Protein AF-A0A9N9JED1-F1 (afdb_monomer_lite)

InterPro domains:
  IPR002553 Clathrin/coatomer adaptor, adaptin-like, N-terminal [PF01602] (40-126)
  IPR011989 Armadillo-like helical [G3DSA:1.25.10.10] (1-135)
  IPR016024 Armadillo-type fold [SSF48371] (2-134)
  IPR050840 Adaptor Complexes Large Subunit [PTHR22780] (40-134)

Structure (mmCIF, N/CA/C/O backbone):
data_AF-A0A9N9JED1-F1
#
_entry.id   AF-A0A9N9JED1-F1
#
loop_
_atom_site.group_PDB
_atom_site.id
_atom_site.type_symbol
_atom_site.label_atom_id
_atom_site.label_alt_id
_atom_site.label_comp_id
_atom_site.label_asym_id
_atom_site.label_entity_id
_atom_site.label_seq_id
_atom_site.pdbx_PDB_ins_code
_atom_site.Cartn_x
_atom_site.Cartn_y
_atom_site.Cartn_z
_atom_site.occupancy
_atom_site.B_iso_or_equiv
_atom_site.auth_seq_id
_atom_site.auth_comp_id
_atom_site.auth_asym_id
_atom_site.auth_atom_id
_atom_site.pdbx_PDB_model_num
ATOM 1 N N . THR A 1 1 ? 21.666 -3.423 -5.610 1.00 55.53 1 THR A N 1
ATOM 2 C CA . THR A 1 1 ? 22.409 -4.570 -6.187 1.00 55.53 1 THR A CA 1
ATOM 3 C C . THR A 1 1 ? 21.872 -4.794 -7.581 1.00 55.53 1 THR A C 1
ATOM 5 O O . THR A 1 1 ? 20.666 -4.656 -7.721 1.00 55.53 1 THR A O 1
ATOM 8 N N . LYS A 1 2 ? 22.693 -5.157 -8.579 1.00 55.56 2 LYS A N 1
ATOM 9 C CA . LYS A 1 2 ? 22.258 -5.330 -9.989 1.00 55.56 2 LYS A CA 1
ATOM 10 C C . LYS A 1 2 ? 20.975 -6.168 -10.160 1.00 55.56 2 LYS A C 1
ATOM 12 O O . LYS A 1 2 ? 20.159 -5.888 -11.023 1.00 55.56 2 LYS A O 1
ATOM 17 N N . ILE A 1 3 ? 20.782 -7.156 -9.287 1.00 60.38 3 ILE A N 1
ATOM 18 C CA . ILE A 1 3 ? 19.604 -8.032 -9.237 1.00 60.38 3 ILE A CA 1
ATOM 19 C C . ILE A 1 3 ? 18.298 -7.304 -8.845 1.00 60.38 3 ILE A C 1
ATOM 21 O O . ILE A 1 3 ? 17.236 -7.663 -9.341 1.00 60.38 3 ILE A O 1
ATOM 25 N N . LYS A 1 4 ? 18.358 -6.267 -7.998 1.00 58.22 4 LYS A N 1
ATOM 26 C CA . LYS A 1 4 ? 17.179 -5.464 -7.627 1.00 58.22 4 LYS A CA 1
ATOM 27 C C . LYS A 1 4 ? 16.691 -4.628 -8.808 1.00 58.22 4 LYS A C 1
ATOM 29 O O . LYS A 1 4 ? 15.520 -4.701 -9.150 1.00 58.22 4 LYS A O 1
ATOM 34 N N . ASP A 1 5 ? 17.600 -3.917 -9.474 1.00 59.12 5 ASP A N 1
ATOM 35 C CA . ASP A 1 5 ? 17.280 -3.110 -10.660 1.00 59.12 5 ASP A CA 1
ATOM 36 C C . ASP A 1 5 ? 16.704 -3.977 -11.785 1.00 59.12 5 ASP A C 1
ATOM 38 O O . ASP A 1 5 ? 15.801 -3.560 -12.506 1.00 59.12 5 ASP A O 1
ATOM 42 N N . TYR A 1 6 ? 17.207 -5.207 -11.908 1.00 65.62 6 TYR A N 1
ATOM 43 C CA . TYR A 1 6 ? 16.703 -6.195 -12.852 1.00 65.62 6 TYR A CA 1
ATOM 44 C C . TYR A 1 6 ? 15.257 -6.607 -12.548 1.00 65.62 6 TYR A C 1
ATOM 46 O O . TYR A 1 6 ? 14.432 -6.624 -13.455 1.00 65.62 6 TYR A O 1
ATOM 54 N N . ILE A 1 7 ? 14.916 -6.859 -11.281 1.00 69.56 7 ILE A N 1
ATOM 55 C CA . ILE A 1 7 ? 13.543 -7.210 -10.885 1.00 69.56 7 ILE A CA 1
ATOM 56 C C . ILE A 1 7 ? 12.592 -6.021 -11.034 1.00 69.56 7 ILE A C 1
ATOM 58 O O . ILE A 1 7 ? 11.491 -6.205 -11.539 1.00 69.56 7 ILE A O 1
ATOM 62 N N . THR A 1 8 ? 13.010 -4.797 -10.699 1.00 66.88 8 THR A N 1
ATOM 63 C CA . THR A 1 8 ? 12.200 -3.593 -10.959 1.00 66.88 8 THR A CA 1
ATOM 64 C C . THR A 1 8 ? 11.882 -3.450 -12.450 1.00 66.88 8 THR A C 1
ATOM 66 O O . THR A 1 8 ? 10.750 -3.145 -12.817 1.00 66.88 8 THR A O 1
ATOM 69 N N . ARG A 1 9 ? 12.860 -3.716 -13.325 1.00 72.62 9 ARG A N 1
ATOM 70 C CA . ARG A 1 9 ? 12.657 -3.715 -14.782 1.00 72.62 9 ARG A CA 1
ATOM 71 C C . ARG A 1 9 ? 11.743 -4.848 -15.248 1.00 72.62 9 ARG A C 1
ATOM 73 O O . ARG A 1 9 ? 10.929 -4.610 -16.127 1.00 72.62 9 ARG A O 1
ATOM 80 N N . LEU A 1 10 ? 11.831 -6.037 -14.649 1.00 72.69 10 LEU A N 1
ATOM 81 C CA . LEU A 1 10 ? 10.922 -7.150 -14.946 1.00 72.69 10 LEU A CA 1
ATOM 82 C C . LEU A 1 10 ? 9.479 -6.829 -14.549 1.00 72.69 10 LEU A C 1
ATOM 84 O O . LEU A 1 10 ? 8.582 -7.023 -15.358 1.00 72.69 10 LEU A O 1
ATOM 88 N N . ILE A 1 11 ? 9.264 -6.265 -13.356 1.00 67.44 11 ILE A N 1
ATOM 89 C CA . ILE A 1 11 ? 7.942 -5.809 -12.899 1.00 67.44 11 ILE A CA 1
ATOM 90 C C . ILE A 1 11 ? 7.388 -4.741 -13.851 1.00 67.44 11 ILE A C 1
ATOM 92 O O . ILE A 1 11 ? 6.213 -4.763 -14.194 1.00 67.44 11 ILE A O 1
ATOM 96 N N . TYR A 1 12 ? 8.231 -3.814 -14.308 1.00 70.12 12 TYR A N 1
ATOM 97 C CA . TYR A 1 12 ? 7.821 -2.795 -15.272 1.00 70.12 12 TYR A CA 1
ATOM 98 C C . TYR A 1 12 ? 7.441 -3.391 -16.637 1.00 70.12 12 TYR A C 1
ATOM 100 O O . TYR A 1 12 ? 6.427 -3.004 -17.210 1.00 70.12 12 TYR A O 1
ATOM 108 N N . CYS A 1 13 ? 8.217 -4.349 -17.150 1.00 68.62 13 CYS A N 1
ATOM 109 C CA . CYS A 1 13 ? 7.886 -5.052 -18.390 1.00 68.62 13 CYS A CA 1
ATOM 110 C C . CYS A 1 13 ? 6.567 -5.835 -18.270 1.00 68.62 13 CYS A C 1
ATOM 112 O O . CYS A 1 13 ? 5.754 -5.778 -19.190 1.00 68.62 13 CYS A O 1
ATOM 114 N N . ASP A 1 14 ? 6.318 -6.483 -17.132 1.00 68.94 14 ASP A N 1
ATOM 115 C CA . ASP A 1 14 ? 5.052 -7.169 -16.844 1.00 68.94 14 ASP A CA 1
ATOM 116 C C . ASP A 1 14 ? 3.862 -6.195 -16.826 1.00 68.94 14 ASP A C 1
ATOM 118 O O . ASP A 1 14 ? 2.843 -6.427 -17.471 1.00 68.94 14 ASP A O 1
ATOM 122 N N . MET A 1 15 ? 4.021 -5.028 -16.185 1.00 69.00 15 MET A N 1
ATOM 123 C CA . MET A 1 15 ? 3.004 -3.963 -16.165 1.00 69.00 15 MET A CA 1
ATOM 124 C C . MET A 1 15 ? 2.676 -3.408 -17.558 1.00 69.00 15 MET A C 1
ATOM 126 O O . MET A 1 15 ? 1.574 -2.904 -17.771 1.00 69.00 15 MET A O 1
ATOM 130 N N . LEU A 1 16 ? 3.619 -3.482 -18.500 1.00 68.19 16 LEU A N 1
ATOM 131 C CA . LEU A 1 16 ? 3.416 -3.114 -19.903 1.00 68.19 16 LEU A CA 1
ATOM 132 C C . LEU A 1 16 ? 2.835 -4.262 -20.752 1.00 68.19 16 LEU A C 1
ATOM 134 O O . LEU A 1 16 ? 2.620 -4.077 -21.949 1.00 68.19 16 LEU A O 1
ATOM 138 N N . GLY A 1 17 ? 2.575 -5.428 -20.152 1.00 74.62 17 GLY A N 1
ATOM 139 C CA . GLY A 1 17 ? 1.985 -6.596 -20.807 1.00 74.62 17 GLY A CA 1
ATOM 140 C C . GLY A 1 17 ? 2.988 -7.518 -21.504 1.00 74.62 17 GLY A C 1
ATOM 141 O O . GLY A 1 17 ? 2.580 -8.370 -22.292 1.00 74.62 17 GLY A O 1
ATOM 142 N N . TYR A 1 18 ? 4.292 -7.367 -21.253 1.00 74.06 18 TYR A N 1
ATOM 143 C CA . TYR A 1 18 ? 5.301 -8.276 -21.799 1.00 74.06 18 TYR A CA 1
ATOM 144 C C . TYR A 1 18 ? 5.416 -9.544 -20.951 1.00 74.06 18 TYR A C 1
ATOM 146 O O . TYR A 1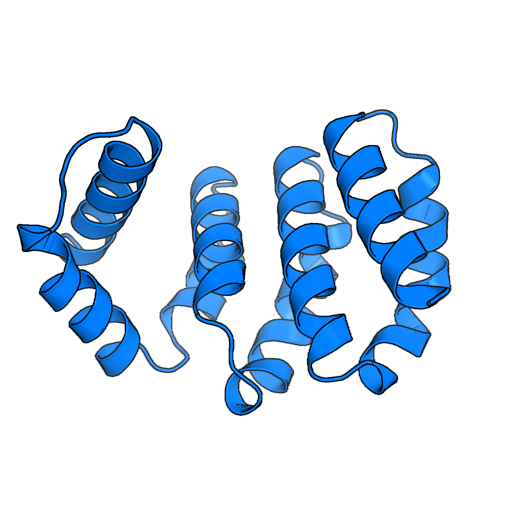 18 ? 5.425 -9.482 -19.726 1.00 74.06 18 TYR A O 1
ATOM 154 N N . ASN A 1 19 ? 5.593 -10.696 -21.604 1.00 79.94 19 ASN A N 1
ATOM 155 C CA . ASN A 1 19 ? 5.864 -11.949 -20.904 1.00 79.94 19 ASN A CA 1
ATOM 156 C C . ASN A 1 19 ? 7.259 -11.904 -20.248 1.00 79.94 19 ASN A C 1
ATOM 158 O O . ASN A 1 19 ? 8.280 -11.788 -20.932 1.00 79.94 19 ASN A O 1
ATOM 162 N N . VAL A 1 20 ? 7.289 -12.020 -18.918 1.00 83.38 20 VAL A N 1
ATOM 163 C CA . VAL A 1 20 ? 8.508 -12.013 -18.092 1.00 83.38 20 VAL A CA 1
ATOM 164 C C . VAL A 1 20 ? 8.699 -13.296 -17.279 1.00 83.38 20 VAL A C 1
ATOM 166 O O . VAL A 1 20 ? 9.404 -13.298 -16.267 1.00 83.38 20 VAL A O 1
ATOM 169 N N . GLU A 1 21 ? 8.124 -14.412 -17.724 1.00 81.38 21 GLU A N 1
ATOM 170 C CA . GLU A 1 21 ? 8.087 -15.678 -16.981 1.00 81.38 21 GLU A CA 1
ATOM 171 C C . GLU A 1 21 ? 9.488 -16.207 -16.610 1.00 81.38 21 GLU A C 1
ATOM 173 O O . GLU A 1 21 ? 9.706 -16.731 -15.516 1.00 81.38 21 GLU A O 1
ATOM 178 N N . PHE A 1 22 ? 10.492 -15.937 -17.454 1.00 80.12 22 PHE A N 1
ATOM 179 C CA . PHE A 1 22 ? 11.909 -16.236 -17.194 1.00 80.12 22 PHE A CA 1
ATOM 180 C C . PHE A 1 22 ? 12.474 -15.536 -15.938 1.00 80.12 22 PHE A C 1
ATOM 182 O O . PHE A 1 22 ? 13.443 -15.996 -15.324 1.00 80.12 22 PHE A O 1
ATOM 189 N N . GLY A 1 23 ? 11.882 -14.407 -15.551 1.00 71.75 23 GLY A N 1
ATOM 190 C CA . GLY A 1 23 ? 12.276 -13.588 -14.411 1.00 71.75 23 GLY A CA 1
ATOM 191 C C . GLY A 1 23 ? 11.638 -14.011 -13.087 1.00 71.75 23 GLY A C 1
ATOM 192 O O . GLY A 1 23 ? 12.150 -13.645 -12.025 1.00 71.75 23 GLY A O 1
ATOM 193 N N . HIS A 1 24 ? 10.566 -14.810 -13.115 1.00 69.06 24 HIS A N 1
ATOM 194 C CA . HIS A 1 24 ? 9.764 -15.136 -11.929 1.00 69.06 24 HIS A CA 1
ATOM 195 C C . HIS A 1 24 ? 10.556 -15.896 -10.862 1.00 69.06 24 HIS A C 1
ATOM 197 O O . HIS A 1 24 ? 10.496 -15.546 -9.686 1.00 69.06 24 HIS A O 1
ATOM 203 N N . ILE A 1 25 ? 11.373 -16.880 -11.254 1.00 73.00 25 ILE A N 1
ATOM 204 C CA . ILE A 1 25 ? 12.208 -17.643 -10.309 1.00 73.00 25 ILE A CA 1
ATOM 205 C C . ILE A 1 25 ? 13.217 -16.725 -9.610 1.00 73.00 25 ILE A C 1
ATOM 207 O O . ILE A 1 25 ? 13.469 -16.871 -8.415 1.00 73.00 25 ILE A O 1
ATOM 211 N N . HIS A 1 26 ? 13.769 -15.741 -10.323 1.00 67.19 26 HIS A N 1
ATOM 212 C CA . HIS A 1 26 ? 14.692 -14.768 -9.741 1.00 67.19 26 HIS A CA 1
ATOM 213 C C . HIS A 1 26 ? 13.976 -13.796 -8.799 1.00 67.19 26 HIS A C 1
ATOM 215 O O . HIS A 1 26 ? 14.525 -13.469 -7.746 1.00 67.19 26 HIS A O 1
ATOM 221 N N . ALA A 1 27 ? 12.746 -13.390 -9.129 1.00 66.31 27 ALA A N 1
ATOM 222 C CA . ALA A 1 27 ? 11.898 -12.594 -8.247 1.00 66.31 27 ALA A CA 1
ATOM 223 C C . ALA A 1 27 ? 11.557 -13.356 -6.955 1.00 66.31 27 ALA A C 1
ATOM 225 O O . ALA A 1 27 ? 11.771 -12.829 -5.866 1.00 66.31 27 ALA A O 1
ATOM 226 N N . VAL A 1 28 ? 11.142 -14.623 -7.059 1.00 66.19 28 VAL A N 1
ATOM 227 C CA . VAL A 1 28 ? 10.856 -15.504 -5.910 1.00 66.19 28 VAL A CA 1
ATOM 228 C C . VAL A 1 28 ? 12.106 -15.749 -5.064 1.00 66.19 28 VAL A C 1
ATOM 230 O O . VAL A 1 28 ? 12.069 -15.683 -3.838 1.00 66.19 28 VAL A O 1
ATOM 233 N N . LYS A 1 29 ? 13.255 -15.991 -5.696 1.00 66.38 29 LYS A N 1
ATOM 234 C CA . LYS A 1 29 ? 14.513 -16.202 -4.972 1.00 66.38 29 LYS A CA 1
ATOM 235 C C . LYS A 1 29 ? 14.962 -14.931 -4.252 1.00 66.38 29 LYS A C 1
ATOM 237 O O . LYS A 1 29 ? 15.531 -15.011 -3.161 1.00 66.38 29 LYS A O 1
ATOM 242 N N . LEU A 1 30 ? 14.681 -13.755 -4.820 1.00 64.44 30 LEU A N 1
ATOM 243 C CA . LEU A 1 30 ? 14.901 -12.486 -4.138 1.00 64.44 30 LEU A CA 1
ATOM 244 C C . LEU A 1 30 ? 13.950 -12.326 -2.950 1.00 64.44 30 LEU A C 1
ATOM 246 O O . LEU A 1 30 ? 14.421 -12.010 -1.868 1.00 64.44 30 LEU A O 1
ATOM 250 N N . THR A 1 31 ? 12.651 -12.588 -3.097 1.00 58.16 31 THR A N 1
ATOM 251 C CA . THR A 1 31 ? 11.702 -12.453 -1.977 1.00 58.16 31 THR A CA 1
ATOM 252 C C . THR A 1 31 ? 12.018 -13.423 -0.835 1.00 58.16 31 THR A C 1
ATOM 254 O O . THR A 1 31 ? 11.921 -13.042 0.330 1.00 58.16 31 THR A O 1
ATOM 257 N N . GLN A 1 32 ? 12.491 -14.634 -1.146 1.00 61.28 32 GLN A N 1
ATOM 258 C CA . GLN A 1 32 ? 12.923 -15.627 -0.155 1.00 61.28 32 GLN A CA 1
ATOM 259 C C . GLN A 1 32 ? 14.225 -15.242 0.560 1.00 61.28 32 GLN A C 1
ATOM 261 O O . GLN A 1 32 ? 14.312 -15.328 1.784 1.00 61.28 32 GLN A O 1
ATOM 266 N N . SER A 1 33 ? 15.246 -14.813 -0.190 1.00 54.25 33 SER A N 1
ATOM 267 C CA . SER A 1 33 ? 16.541 -14.405 0.384 1.00 54.25 33 SER A CA 1
ATOM 268 C C . SER A 1 33 ? 16.468 -13.072 1.120 1.00 54.25 33 SER A C 1
ATOM 270 O O . SER A 1 33 ? 17.300 -12.775 1.974 1.00 54.25 33 SER A O 1
ATOM 272 N N . ALA A 1 34 ? 15.461 -12.268 0.806 1.00 53.12 34 ALA A N 1
ATOM 273 C CA . ALA A 1 34 ? 15.336 -10.920 1.302 1.00 53.12 34 ALA A CA 1
ATOM 274 C C . ALA A 1 34 ? 14.244 -10.813 2.383 1.00 53.12 34 ALA A C 1
ATOM 276 O O . ALA A 1 34 ? 13.601 -9.780 2.523 1.00 53.12 34 ALA A O 1
ATOM 277 N N . LYS A 1 35 ? 14.053 -11.847 3.211 1.00 50.88 35 LYS A N 1
ATOM 278 C CA . LYS A 1 35 ? 13.174 -11.775 4.390 1.00 50.88 35 LYS A CA 1
ATOM 279 C C . LYS A 1 35 ? 13.573 -10.565 5.271 1.00 50.88 35 LYS A C 1
ATOM 281 O O . LYS A 1 35 ? 14.592 -10.583 5.953 1.00 50.88 35 LYS A O 1
ATOM 286 N N . GLY A 1 36 ? 12.799 -9.475 5.193 1.00 53.22 36 GLY A N 1
ATOM 287 C CA . GLY A 1 36 ? 12.830 -8.310 6.090 1.00 53.22 36 GLY A CA 1
ATOM 288 C C . GLY A 1 36 ? 13.780 -7.135 5.785 1.00 53.22 36 GLY A C 1
ATOM 289 O O . GLY A 1 36 ? 13.642 -6.102 6.444 1.00 53.22 36 GLY A O 1
ATOM 290 N N . LEU A 1 37 ? 14.725 -7.228 4.836 1.00 46.62 37 LEU A N 1
ATOM 291 C CA . LEU A 1 37 ? 15.815 -6.228 4.726 1.00 46.62 37 LEU A CA 1
ATOM 292 C C . LEU A 1 37 ? 15.643 -5.150 3.636 1.00 46.62 37 LEU A C 1
ATOM 294 O O . LEU A 1 37 ? 16.169 -4.045 3.769 1.00 46.62 37 LEU A O 1
ATOM 298 N N . TRP A 1 38 ? 14.948 -5.454 2.538 1.00 52.53 38 TRP A N 1
ATOM 299 C CA . TRP A 1 38 ? 14.799 -4.541 1.395 1.00 52.53 38 TRP A CA 1
ATOM 300 C C . TRP A 1 38 ? 13.645 -3.567 1.591 1.00 52.53 38 TRP A C 1
ATOM 302 O O . TRP A 1 38 ? 13.860 -2.377 1.385 1.00 52.53 38 TRP A O 1
ATOM 312 N N . ASP A 1 39 ? 12.504 -4.032 2.106 1.00 57.50 39 ASP A N 1
ATOM 313 C CA . ASP A 1 39 ? 11.350 -3.178 2.408 1.00 57.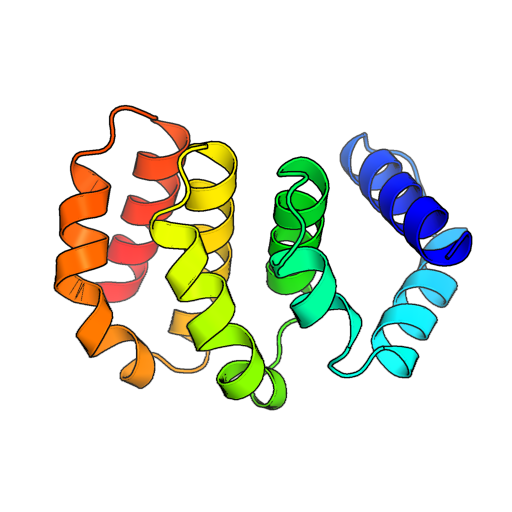50 39 ASP A CA 1
ATOM 314 C C . ASP A 1 39 ? 11.742 -2.020 3.322 1.00 57.50 39 ASP A C 1
ATOM 316 O O . ASP A 1 39 ? 11.492 -0.862 3.014 1.00 57.50 39 ASP A O 1
ATOM 320 N N . LYS A 1 40 ? 12.461 -2.300 4.415 1.00 59.31 40 LYS A N 1
ATOM 321 C CA . LYS A 1 40 ? 12.823 -1.263 5.390 1.00 59.31 40 LYS A CA 1
ATOM 322 C C . LYS A 1 40 ? 13.768 -0.208 4.828 1.00 59.31 40 LYS A C 1
ATOM 324 O O . LYS A 1 40 ? 13.650 0.965 5.169 1.00 59.31 40 LYS A O 1
ATOM 329 N N . ARG A 1 41 ? 14.731 -0.623 4.006 1.00 64.62 41 ARG A N 1
ATOM 330 C CA . ARG A 1 41 ? 15.733 0.282 3.436 1.00 64.62 41 ARG A CA 1
ATOM 331 C C . ARG A 1 4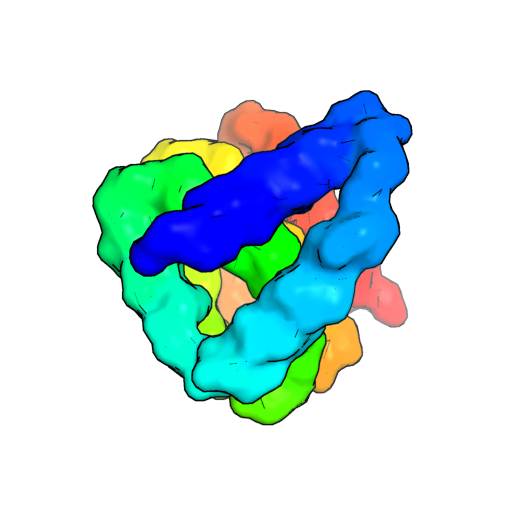1 ? 15.151 1.089 2.283 1.00 64.62 41 ARG A C 1
ATOM 333 O O . ARG A 1 41 ? 15.372 2.292 2.219 1.00 64.62 41 ARG A O 1
ATOM 340 N N . ASP A 1 42 ? 14.404 0.434 1.405 1.00 68.50 42 ASP A N 1
ATOM 341 C CA . ASP A 1 42 ? 13.884 1.053 0.193 1.00 68.50 42 ASP A CA 1
ATOM 342 C C . ASP A 1 42 ? 12.659 1.951 0.537 1.00 68.50 42 ASP A C 1
ATOM 344 O O . ASP A 1 42 ? 12.517 3.027 -0.038 1.00 68.50 42 ASP A O 1
ATOM 348 N N . LEU A 1 43 ? 11.876 1.640 1.590 1.00 70.06 43 LEU A N 1
ATOM 349 C CA . LEU A 1 43 ? 10.876 2.563 2.174 1.00 70.06 43 LEU A CA 1
ATOM 350 C C . LEU A 1 43 ? 11.501 3.797 2.847 1.00 70.06 43 LEU A C 1
ATOM 352 O O . LEU A 1 43 ? 10.832 4.817 3.009 1.00 70.06 43 LEU A O 1
ATOM 356 N N . ARG A 1 44 ? 12.773 3.734 3.248 1.00 76.88 44 ARG A N 1
ATOM 357 C CA . ARG A 1 44 ? 13.515 4.871 3.822 1.00 76.88 44 ARG A CA 1
ATOM 358 C C . ARG A 1 44 ? 14.284 5.680 2.772 1.00 76.88 44 ARG A C 1
ATOM 360 O O . ARG A 1 44 ? 14.975 6.625 3.141 1.00 76.88 44 ARG A O 1
ATOM 367 N N . SER A 1 45 ? 14.181 5.324 1.491 1.00 79.25 45 SER A N 1
ATOM 368 C CA . SER A 1 45 ? 14.858 6.047 0.415 1.00 79.25 45 SER A CA 1
ATOM 369 C C . SER A 1 45 ? 14.309 7.468 0.256 1.00 79.25 45 SER A C 1
ATOM 371 O O . SER A 1 45 ? 13.112 7.711 0.416 1.00 79.25 45 SER A O 1
ATOM 373 N N . SER A 1 46 ? 15.182 8.411 -0.101 1.00 80.12 46 SER A N 1
ATOM 374 C CA . SER A 1 46 ? 14.791 9.765 -0.514 1.00 80.12 46 SER A CA 1
ATOM 375 C C . SER A 1 46 ? 14.187 9.791 -1.924 1.00 80.12 46 SER A C 1
ATOM 377 O O . SER A 1 46 ? 13.511 10.752 -2.297 1.00 80.12 46 SER A O 1
ATOM 379 N N . ASN A 1 47 ? 14.396 8.733 -2.713 1.00 84.50 47 ASN A N 1
ATOM 380 C CA . ASN A 1 47 ? 13.843 8.600 -4.050 1.00 84.50 47 ASN A CA 1
ATOM 381 C C . ASN A 1 47 ? 12.408 8.055 -3.991 1.00 84.50 47 ASN A C 1
ATOM 383 O O . ASN A 1 47 ? 12.175 6.872 -3.741 1.00 84.50 47 ASN A O 1
ATOM 387 N N . HIS A 1 48 ? 11.425 8.907 -4.293 1.00 84.50 48 HIS A N 1
ATOM 388 C CA . HIS A 1 48 ? 10.013 8.525 -4.227 1.00 84.50 48 HIS A CA 1
ATOM 389 C C . HIS A 1 48 ? 9.636 7.379 -5.182 1.00 84.50 48 HIS A C 1
ATOM 391 O O . HIS A 1 48 ? 8.643 6.698 -4.932 1.00 84.50 48 HIS A O 1
ATOM 397 N N . LEU A 1 49 ? 10.388 7.148 -6.268 1.00 81.94 49 LEU A N 1
ATOM 398 C CA . LEU A 1 49 ? 10.148 6.022 -7.180 1.00 81.94 49 LEU A CA 1
ATOM 399 C C . LEU A 1 49 ? 10.566 4.690 -6.552 1.00 81.94 49 LEU A C 1
ATOM 401 O O . LEU A 1 49 ? 9.862 3.692 -6.714 1.00 81.94 49 LEU A O 1
ATOM 405 N N . GLU A 1 50 ? 11.661 4.678 -5.791 1.00 78.94 50 GLU A N 1
ATOM 406 C CA . GLU A 1 50 ? 12.088 3.503 -5.022 1.00 78.94 50 GLU A CA 1
ATOM 407 C C . GLU A 1 50 ? 11.066 3.183 -3.933 1.00 78.94 50 GLU A C 1
ATOM 409 O O . GLU A 1 50 ? 10.623 2.040 -3.827 1.00 78.94 50 GLU A O 1
ATOM 414 N N . VAL A 1 51 ? 10.595 4.208 -3.213 1.00 85.31 51 VAL A N 1
ATOM 415 C CA . VAL A 1 51 ? 9.533 4.063 -2.205 1.00 85.31 51 VAL A CA 1
ATOM 416 C C . VAL A 1 51 ? 8.245 3.525 -2.839 1.00 85.31 51 VAL A C 1
ATOM 418 O O . VAL A 1 51 ? 7.634 2.601 -2.307 1.00 85.31 51 VAL A O 1
ATOM 421 N N . CYS A 1 52 ? 7.832 4.044 -4.001 1.00 83.12 52 CYS A N 1
ATOM 422 C CA . CYS A 1 52 ? 6.640 3.559 -4.707 1.00 83.12 52 CYS A CA 1
ATOM 423 C C . CYS A 1 52 ? 6.785 2.111 -5.191 1.00 83.12 52 CYS A C 1
ATOM 425 O O . CYS A 1 52 ? 5.813 1.351 -5.152 1.00 83.12 52 CYS A O 1
ATOM 427 N N . SER A 1 53 ? 7.980 1.732 -5.647 1.00 76.44 53 SER A N 1
ATOM 428 C CA . SER A 1 53 ? 8.282 0.364 -6.076 1.00 76.44 53 SER A CA 1
ATOM 429 C C . SER A 1 53 ? 8.233 -0.596 -4.888 1.00 76.44 53 SER A C 1
ATOM 431 O O . SER A 1 53 ? 7.593 -1.641 -4.983 1.00 76.44 53 SER A O 1
ATOM 433 N N . ALA A 1 54 ? 8.806 -0.201 -3.747 1.00 81.12 54 ALA A N 1
ATOM 434 C CA . ALA A 1 54 ? 8.757 -0.964 -2.503 1.00 81.12 54 ALA A CA 1
ATOM 435 C C . ALA A 1 54 ? 7.316 -1.140 -1.997 1.00 81.12 54 ALA A C 1
ATOM 437 O O . ALA A 1 54 ? 6.890 -2.265 -1.761 1.00 81.12 54 ALA A O 1
ATOM 438 N N . LEU A 1 55 ? 6.526 -0.062 -1.921 1.00 84.94 55 LEU A N 1
ATOM 439 C CA . LEU A 1 55 ? 5.113 -0.135 -1.521 1.00 84.94 55 LEU A CA 1
ATOM 440 C C . LEU A 1 55 ? 4.288 -1.011 -2.476 1.00 84.94 55 LEU A C 1
ATOM 442 O O . LEU A 1 55 ? 3.448 -1.790 -2.035 1.00 84.94 55 LEU A O 1
ATOM 446 N N . THR A 1 56 ? 4.543 -0.922 -3.785 1.00 82.12 56 THR A N 1
ATOM 447 C CA . THR A 1 56 ? 3.850 -1.762 -4.773 1.00 82.12 56 THR A CA 1
ATOM 448 C C . THR A 1 56 ? 4.218 -3.232 -4.605 1.00 82.12 56 THR A C 1
ATOM 450 O O . THR A 1 56 ? 3.327 -4.076 -4.630 1.00 82.12 56 THR A O 1
ATOM 453 N N . ALA A 1 57 ? 5.495 -3.559 -4.405 1.00 76.19 57 ALA A N 1
ATOM 454 C CA . ALA A 1 57 ? 5.916 -4.930 -4.136 1.00 76.19 57 ALA A CA 1
ATOM 455 C C . ALA A 1 57 ? 5.286 -5.454 -2.835 1.00 76.19 57 ALA A C 1
ATOM 457 O O . ALA A 1 57 ? 4.702 -6.539 -2.832 1.00 76.19 57 ALA A O 1
ATOM 458 N N . LEU A 1 58 ? 5.308 -4.642 -1.773 1.00 81.06 58 LEU A N 1
ATOM 459 C CA . LEU A 1 58 ? 4.734 -4.974 -0.474 1.00 81.06 58 LEU A CA 1
ATOM 460 C C . LEU A 1 58 ? 3.240 -5.315 -0.572 1.00 81.06 58 LEU A C 1
ATOM 462 O O . LEU A 1 58 ? 2.824 -6.318 -0.000 1.00 81.06 58 LEU A O 1
ATOM 466 N N . CYS A 1 59 ? 2.447 -4.583 -1.368 1.00 80.62 59 CYS A N 1
ATOM 467 C CA . CYS A 1 59 ? 1.034 -4.923 -1.607 1.00 80.62 59 CYS A CA 1
ATOM 468 C C . CYS A 1 59 ? 0.812 -6.374 -2.063 1.00 80.62 59 CYS A C 1
ATOM 470 O O . CYS A 1 59 ? -0.239 -6.946 -1.770 1.00 80.62 59 CYS A O 1
ATOM 472 N N . HIS A 1 60 ? 1.759 -6.959 -2.801 1.00 75.00 60 HIS A N 1
ATOM 473 C CA . HIS A 1 60 ? 1.609 -8.284 -3.402 1.00 75.00 60 HIS A CA 1
ATOM 474 C C . HIS A 1 60 ? 2.183 -9.396 -2.522 1.00 75.00 60 HIS A C 1
ATOM 476 O O . HIS A 1 60 ? 1.567 -10.457 -2.436 1.00 75.00 60 HIS A O 1
ATOM 482 N N . VAL A 1 61 ? 3.322 -9.155 -1.861 1.00 72.62 61 VAL A N 1
ATOM 483 C CA . VAL A 1 61 ? 4.081 -10.200 -1.142 1.00 72.62 61 VAL A CA 1
ATOM 484 C C . VAL A 1 61 ? 3.838 -10.245 0.368 1.00 72.62 61 VAL A C 1
ATOM 486 O O . VAL A 1 61 ? 4.309 -11.167 1.028 1.00 72.62 61 VAL A O 1
ATOM 489 N N . MET A 1 62 ? 3.149 -9.249 0.930 1.00 75.62 62 MET A N 1
ATOM 490 C CA . MET A 1 62 ? 2.940 -9.138 2.373 1.00 75.62 62 MET A CA 1
ATOM 491 C C . MET A 1 62 ? 2.158 -10.328 2.945 1.00 75.62 62 MET A C 1
ATOM 493 O O . MET A 1 62 ? 1.097 -10.696 2.440 1.00 75.62 62 MET A O 1
ATOM 497 N N . ASN A 1 63 ? 2.673 -10.875 4.046 1.00 77.50 63 ASN A N 1
ATOM 498 C CA . ASN A 1 63 ? 2.046 -11.912 4.864 1.00 77.50 63 ASN A CA 1
ATOM 499 C C . ASN A 1 63 ? 1.877 -11.429 6.320 1.00 77.50 63 ASN A C 1
ATOM 501 O O . ASN A 1 63 ? 2.381 -10.363 6.679 1.00 77.50 63 ASN A O 1
ATOM 505 N N . ALA A 1 64 ? 1.187 -12.212 7.157 1.00 79.69 64 ALA A N 1
ATOM 506 C CA . ALA A 1 64 ? 0.916 -11.861 8.555 1.00 79.69 64 ALA A CA 1
ATOM 507 C C . ALA A 1 64 ? 2.198 -11.620 9.382 1.00 79.69 64 ALA A C 1
ATOM 509 O O . ALA A 1 64 ? 2.272 -10.649 10.133 1.00 79.69 64 ALA A O 1
ATOM 510 N N . ASP A 1 65 ? 3.242 -12.430 9.175 1.00 76.31 65 ASP A N 1
ATOM 511 C CA . ASP A 1 65 ? 4.519 -12.322 9.900 1.00 76.31 65 ASP A CA 1
ATOM 512 C C . ASP A 1 65 ? 5.267 -11.007 9.621 1.00 76.31 65 ASP A C 1
ATOM 514 O O . ASP A 1 65 ? 6.044 -10.526 10.449 1.00 76.31 65 ASP A O 1
ATOM 518 N N . MET A 1 66 ? 5.068 -10.421 8.437 1.00 77.31 66 MET A N 1
ATOM 519 C CA . MET A 1 66 ? 5.713 -9.170 8.033 1.00 77.31 66 MET A CA 1
ATOM 520 C C . MET A 1 66 ? 5.020 -7.932 8.609 1.00 77.31 66 MET A C 1
ATOM 522 O O . MET A 1 66 ? 5.668 -6.887 8.707 1.00 77.31 66 MET A O 1
ATOM 526 N N . ILE A 1 67 ? 3.746 -8.032 9.009 1.00 82.56 67 ILE A N 1
ATOM 527 C CA . ILE A 1 67 ? 2.905 -6.890 9.403 1.00 82.56 67 ILE A CA 1
ATOM 528 C C . ILE A 1 67 ? 3.574 -6.011 10.470 1.00 82.56 67 ILE A C 1
ATOM 530 O O . ILE A 1 67 ? 3.759 -4.822 10.197 1.00 82.56 67 ILE A O 1
ATOM 534 N N . PRO A 1 68 ? 4.040 -6.536 11.623 1.00 83.94 68 PRO A N 1
ATOM 535 C CA . PRO A 1 68 ? 4.605 -5.689 12.678 1.00 83.94 68 PRO A CA 1
ATOM 536 C C . PRO A 1 68 ? 5.858 -4.928 12.228 1.00 83.94 68 PRO A C 1
ATOM 538 O O . PRO A 1 68 ? 6.148 -3.833 12.707 1.00 83.94 68 PRO A O 1
ATOM 541 N N . ALA A 1 69 ? 6.617 -5.498 11.287 1.00 81.62 69 ALA A N 1
ATOM 542 C CA . ALA A 1 69 ? 7.855 -4.912 10.792 1.00 81.62 69 ALA A CA 1
ATOM 543 C C . ALA A 1 69 ? 7.633 -3.801 9.755 1.00 81.62 69 ALA A C 1
ATOM 545 O O . ALA A 1 69 ? 8.507 -2.940 9.613 1.00 81.62 69 ALA A O 1
ATOM 546 N N . VAL A 1 70 ? 6.519 -3.839 9.019 1.00 83.50 70 VAL A N 1
ATOM 547 C CA . VAL A 1 70 ? 6.216 -2.887 7.938 1.00 83.50 70 VAL A CA 1
ATOM 548 C C . VAL A 1 70 ? 5.198 -1.830 8.344 1.00 83.50 70 VAL A C 1
ATOM 550 O O . VAL A 1 70 ? 5.248 -0.734 7.795 1.00 83.50 70 VAL A O 1
ATOM 553 N N . PHE A 1 71 ? 4.334 -2.116 9.321 1.00 86.81 71 PHE A N 1
ATOM 554 C CA . PHE A 1 71 ? 3.216 -1.257 9.715 1.00 86.81 71 PHE A CA 1
ATOM 555 C C . PHE A 1 71 ? 3.638 0.205 9.932 1.00 86.81 71 PHE A C 1
ATOM 557 O O . PHE A 1 71 ? 3.239 1.082 9.168 1.00 86.81 71 PHE A O 1
ATOM 564 N N . ASN A 1 72 ? 4.547 0.446 10.883 1.00 88.56 72 ASN A N 1
ATOM 565 C CA . ASN A 1 72 ? 5.011 1.796 11.230 1.00 88.56 72 ASN A CA 1
ATOM 566 C C . ASN A 1 72 ? 5.690 2.511 10.048 1.00 88.56 72 ASN A C 1
ATOM 568 O O . ASN A 1 72 ? 5.600 3.728 9.905 1.00 88.56 72 ASN A O 1
ATOM 572 N N . LEU A 1 73 ? 6.377 1.760 9.178 1.00 88.38 73 LEU A N 1
ATOM 573 C CA . LEU A 1 73 ? 7.057 2.334 8.016 1.00 88.38 73 LEU A CA 1
ATOM 574 C C . LEU A 1 73 ? 6.061 2.792 6.955 1.00 88.38 73 LEU A C 1
ATOM 576 O O . LEU A 1 73 ? 6.262 3.842 6.353 1.00 88.38 73 LEU A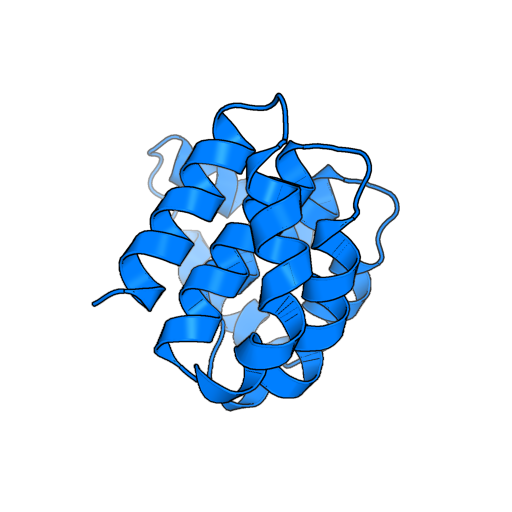 O 1
ATOM 580 N N . VAL A 1 74 ? 5.008 2.011 6.714 1.00 90.69 74 VAL A N 1
ATOM 581 C CA . VAL A 1 74 ? 3.947 2.359 5.761 1.00 90.69 74 VAL A CA 1
ATOM 582 C C . VAL A 1 74 ? 3.093 3.499 6.318 1.00 90.69 74 VAL A C 1
ATOM 584 O O . VAL A 1 74 ? 2.748 4.419 5.575 1.00 90.69 74 VAL A O 1
ATOM 587 N N . GLU A 1 75 ? 2.822 3.495 7.625 1.00 91.62 75 GLU A N 1
ATOM 588 C CA . GLU A 1 75 ? 2.101 4.566 8.314 1.00 91.62 75 GLU A CA 1
ATOM 589 C C . GLU A 1 75 ? 2.779 5.931 8.148 1.00 91.62 75 GLU A C 1
ATOM 591 O O . GLU A 1 75 ? 2.110 6.935 7.875 1.00 91.62 75 GLU A O 1
ATOM 596 N N . GLU A 1 76 ? 4.107 5.979 8.267 1.00 91.50 76 GLU A N 1
ATOM 597 C CA . GLU A 1 76 ? 4.899 7.191 8.040 1.00 91.50 76 GLU A CA 1
ATOM 598 C C . GLU A 1 76 ? 4.678 7.740 6.616 1.00 91.50 76 GLU A C 1
ATOM 600 O O . GLU A 1 76 ? 4.587 8.953 6.407 1.00 91.50 76 GLU A O 1
ATOM 605 N N . LYS A 1 77 ? 4.512 6.857 5.620 1.00 92.31 77 LYS A N 1
ATOM 606 C CA . LYS A 1 77 ? 4.318 7.253 4.213 1.00 92.31 77 LYS A CA 1
ATOM 607 C C . LYS A 1 77 ? 2.934 7.797 3.896 1.00 92.31 77 LYS A C 1
ATOM 609 O O . LYS A 1 77 ? 2.787 8.442 2.855 1.00 92.31 77 LYS A O 1
ATOM 614 N N . LEU A 1 78 ? 1.957 7.657 4.791 1.00 91.62 78 LEU A N 1
ATOM 615 C CA . LEU A 1 78 ? 0.668 8.342 4.655 1.00 91.62 78 LEU A CA 1
ATOM 616 C C . LEU A 1 78 ? 0.806 9.868 4.691 1.00 91.62 78 LEU A C 1
ATOM 618 O O . LEU A 1 78 ? -0.032 10.550 4.117 1.00 91.62 78 LEU A O 1
ATOM 622 N N . SER A 1 79 ? 1.863 10.407 5.303 1.00 91.94 79 SER A N 1
ATOM 623 C CA . SER A 1 79 ? 2.106 11.856 5.389 1.00 91.94 79 SER A CA 1
ATOM 624 C C . SER A 1 79 ? 3.154 12.356 4.384 1.00 91.94 79 SER A C 1
ATOM 626 O O . SER A 1 79 ? 3.638 13.481 4.491 1.00 91.94 79 SER A O 1
ATOM 628 N N . HIS A 1 80 ? 3.542 11.536 3.402 1.00 93.12 80 HIS A N 1
ATOM 629 C CA . HIS A 1 80 ? 4.584 11.892 2.436 1.00 93.12 80 HIS A CA 1
ATOM 630 C C . HIS A 1 80 ? 4.131 13.036 1.502 1.00 93.12 80 HIS A C 1
ATOM 632 O O . HIS A 1 80 ? 2.991 13.003 1.044 1.00 93.12 80 HIS A O 1
ATOM 638 N N . PRO A 1 81 ? 4.989 14.005 1.115 1.00 90.56 81 PRO A N 1
ATOM 639 C CA . PRO A 1 81 ? 4.583 15.162 0.300 1.00 90.56 81 PRO A CA 1
ATOM 640 C C . PRO A 1 81 ? 4.049 14.805 -1.096 1.00 90.56 81 PRO A C 1
ATOM 642 O O . PRO A 1 81 ? 3.220 15.523 -1.647 1.00 90.56 81 PRO A O 1
ATOM 645 N N . LYS A 1 82 ? 4.494 13.685 -1.677 1.00 91.88 82 LYS A N 1
ATOM 646 C CA . LYS A 1 82 ? 4.033 13.202 -2.992 1.00 91.88 82 LYS A CA 1
ATOM 647 C C . LYS A 1 82 ? 2.761 12.359 -2.877 1.00 91.88 82 LYS A C 1
ATOM 649 O O . LYS A 1 82 ? 2.796 11.311 -2.232 1.00 91.88 82 LYS A O 1
ATOM 654 N N . ASP A 1 83 ? 1.708 12.749 -3.596 1.00 91.62 83 ASP A N 1
ATOM 655 C CA . ASP A 1 83 ? 0.407 12.058 -3.618 1.00 91.62 83 ASP A CA 1
ATOM 656 C C . ASP A 1 83 ? 0.528 10.589 -4.029 1.00 91.62 83 ASP A C 1
ATOM 658 O O . ASP A 1 83 ? -0.049 9.709 -3.395 1.00 91.62 83 ASP A O 1
ATOM 662 N N . LEU A 1 84 ? 1.360 10.301 -5.037 1.00 89.12 84 LEU A N 1
ATOM 663 C CA . LEU A 1 84 ? 1.585 8.939 -5.526 1.00 89.12 84 LEU A CA 1
ATOM 664 C C . LEU A 1 84 ? 2.074 7.990 -4.421 1.00 89.12 84 LEU A C 1
ATOM 666 O O . LEU A 1 84 ? 1.627 6.847 -4.350 1.00 89.12 84 LEU A O 1
ATOM 670 N N . VAL A 1 85 ? 2.959 8.469 -3.541 1.00 93.31 85 VAL A N 1
ATOM 671 C CA . VAL A 1 85 ? 3.463 7.677 -2.409 1.00 93.31 85 VAL A CA 1
ATOM 672 C C .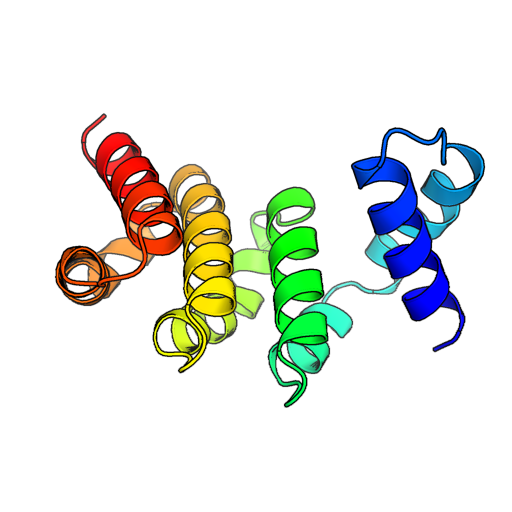 VAL A 1 85 ? 2.343 7.436 -1.400 1.00 93.31 85 VAL A C 1
ATOM 674 O O . VAL A 1 85 ? 2.150 6.296 -0.980 1.00 93.31 85 VAL A O 1
ATOM 677 N N . ARG A 1 86 ? 1.556 8.471 -1.072 1.00 94.31 86 ARG A N 1
ATOM 678 C CA . ARG A 1 86 ? 0.412 8.347 -0.155 1.00 94.31 86 ARG A CA 1
ATOM 679 C C . ARG A 1 86 ? -0.621 7.350 -0.678 1.00 94.31 86 ARG A C 1
ATOM 681 O O . ARG A 1 86 ? -1.029 6.454 0.053 1.00 94.31 86 ARG A O 1
ATOM 688 N N . LYS A 1 87 ? -0.968 7.439 -1.966 1.00 93.81 87 LYS A N 1
ATOM 689 C CA . LYS A 1 87 ? -1.849 6.486 -2.655 1.00 93.81 87 LYS A CA 1
ATOM 690 C C . LYS A 1 87 ? -1.339 5.053 -2.502 1.00 93.81 87 LYS A C 1
ATOM 692 O O . LYS A 1 87 ? -2.100 4.167 -2.131 1.00 93.81 87 LYS A O 1
ATOM 697 N N . LYS A 1 88 ? -0.052 4.816 -2.773 1.00 89.94 88 LYS A N 1
ATOM 698 C CA . LYS A 1 88 ? 0.548 3.478 -2.657 1.00 89.94 88 LYS A CA 1
ATOM 699 C C . LYS A 1 88 ? 0.567 2.969 -1.215 1.00 89.94 88 LYS A C 1
ATOM 701 O O . LYS A 1 88 ? 0.307 1.790 -1.010 1.00 89.94 88 LYS A O 1
ATOM 706 N N . ALA A 1 89 ? 0.800 3.835 -0.232 1.00 93.31 89 ALA A N 1
ATOM 707 C CA . ALA A 1 89 ? 0.725 3.467 1.180 1.00 93.31 89 ALA A CA 1
ATOM 708 C C . ALA A 1 89 ? -0.698 3.044 1.583 1.00 93.31 89 ALA A C 1
ATOM 710 O O . ALA A 1 89 ? -0.865 2.010 2.225 1.00 93.31 89 ALA A O 1
ATOM 711 N N . ILE A 1 90 ? -1.726 3.770 1.129 1.00 93.56 90 ILE A N 1
ATOM 712 C CA . ILE A 1 90 ? -3.132 3.398 1.362 1.00 93.56 90 ILE A CA 1
ATOM 713 C C . ILE A 1 90 ? -3.456 2.028 0.751 1.00 93.56 90 ILE A C 1
ATOM 715 O O . ILE A 1 90 ? -4.113 1.213 1.389 1.00 93.56 90 ILE A O 1
ATOM 719 N N . MET A 1 91 ? -2.958 1.731 -0.453 1.00 91.12 91 MET A N 1
ATOM 720 C CA . MET A 1 91 ? -3.166 0.414 -1.072 1.00 91.12 91 MET A CA 1
ATOM 721 C C . MET A 1 91 ? -2.568 -0.730 -0.236 1.00 91.12 91 MET A C 1
ATOM 723 O O . MET A 1 91 ? -3.177 -1.795 -0.146 1.00 91.12 91 MET A O 1
ATOM 727 N N . VAL A 1 92 ? -1.406 -0.518 0.396 1.00 90.31 92 VAL A N 1
ATOM 728 C CA . VAL A 1 92 ? -0.826 -1.503 1.327 1.00 90.31 92 VAL A CA 1
ATOM 729 C C . VAL A 1 92 ? -1.725 -1.659 2.551 1.00 90.31 92 VAL A C 1
ATOM 731 O O . VAL A 1 92 ? -1.990 -2.782 2.975 1.00 90.31 92 VAL A O 1
ATOM 734 N N . PHE A 1 93 ? -2.243 -0.552 3.087 1.00 90.94 93 PHE A N 1
ATOM 735 C CA . PHE A 1 93 ? -3.193 -0.584 4.193 1.00 90.94 93 PHE A CA 1
ATOM 736 C C . PHE A 1 93 ? -4.477 -1.345 3.846 1.00 90.94 93 PHE A C 1
ATOM 738 O O . PHE A 1 93 ? -4.933 -2.130 4.668 1.00 90.94 93 PHE A O 1
ATOM 745 N N . ASN A 1 94 ? -4.981 -1.259 2.613 1.00 89.06 94 ASN A N 1
ATOM 746 C CA . ASN A 1 94 ? -6.116 -2.086 2.184 1.00 89.06 94 ASN A CA 1
ATOM 747 C C . ASN A 1 94 ? -5.848 -3.582 2.372 1.00 89.06 94 ASN A C 1
ATOM 749 O O . ASN A 1 94 ? -6.695 -4.333 2.846 1.00 89.06 94 ASN A O 1
ATOM 753 N N . ARG A 1 95 ? -4.630 -4.021 2.047 1.00 84.12 95 ARG A N 1
ATOM 754 C CA . ARG A 1 95 ? -4.202 -5.409 2.245 1.00 84.12 95 ARG A CA 1
ATOM 755 C C . ARG A 1 95 ? -3.982 -5.734 3.731 1.00 84.12 95 ARG A C 1
ATOM 757 O O . ARG A 1 95 ? -4.248 -6.859 4.138 1.00 84.12 95 ARG A O 1
ATOM 764 N N . LEU A 1 96 ? -3.511 -4.777 4.537 1.00 86.56 96 LEU A N 1
ATOM 765 C CA . LEU A 1 96 ? -3.364 -4.941 5.990 1.00 86.56 96 LEU A CA 1
ATOM 766 C C . LEU A 1 96 ? -4.716 -5.118 6.685 1.00 86.56 96 LEU A C 1
ATOM 768 O O . LEU A 1 96 ? -4.819 -5.991 7.540 1.00 86.56 96 LEU A O 1
ATOM 772 N N . PHE A 1 97 ? -5.738 -4.358 6.285 1.00 84.19 97 PHE A N 1
ATOM 773 C CA . PHE A 1 97 ? -7.083 -4.437 6.858 1.00 84.19 97 PHE A CA 1
ATOM 774 C C . PHE A 1 97 ? -7.653 -5.858 6.797 1.00 84.19 97 PHE A C 1
ATOM 776 O O . PHE A 1 97 ? -8.121 -6.387 7.797 1.00 84.19 97 PHE A O 1
ATOM 783 N N . HIS A 1 98 ? -7.513 -6.516 5.644 1.00 82.25 98 HIS A N 1
ATOM 784 C CA . HIS A 1 98 ? -7.991 -7.884 5.439 1.00 82.25 98 HIS A CA 1
ATOM 785 C C . HIS A 1 98 ? -7.262 -8.930 6.300 1.00 82.25 98 HIS A C 1
ATOM 787 O O . HIS A 1 98 ? -7.808 -10.001 6.546 1.00 82.25 98 HIS A O 1
ATOM 793 N N . ASN A 1 99 ? -6.027 -8.650 6.729 1.00 80.62 99 ASN A N 1
ATOM 794 C CA . ASN A 1 99 ? -5.215 -9.589 7.506 1.00 80.62 99 ASN A CA 1
ATOM 795 C C . ASN A 1 99 ? -5.254 -9.312 9.019 1.00 80.62 99 ASN A C 1
ATOM 797 O O . ASN A 1 99 ? -5.097 -10.240 9.806 1.00 80.62 99 ASN A O 1
ATOM 801 N N . ALA A 1 100 ? -5.377 -8.045 9.424 1.00 82.75 100 ALA A N 1
ATOM 802 C CA . ALA A 1 100 ? -5.295 -7.600 10.814 1.00 82.75 100 ALA A CA 1
ATOM 803 C C . ALA A 1 100 ? -6.074 -6.278 11.011 1.00 82.75 100 ALA A C 1
ATOM 805 O O . ALA A 1 100 ? -5.455 -5.213 11.134 1.00 82.75 100 ALA A O 1
ATOM 806 N N . PRO A 1 101 ? -7.419 -6.321 11.031 1.00 82.44 101 PRO A N 1
ATOM 807 C CA . PRO A 1 101 ? -8.254 -5.120 11.120 1.00 82.44 101 PRO A CA 1
ATOM 808 C C . PRO A 1 101 ? -8.053 -4.358 12.439 1.00 82.44 101 PRO A C 1
ATOM 810 O O . PRO A 1 101 ? -8.071 -3.127 12.449 1.00 82.44 101 PRO A O 1
ATOM 813 N N . ASP A 1 102 ? -7.757 -5.069 13.532 1.00 85.00 102 ASP A N 1
ATOM 814 C CA . ASP A 1 102 ? -7.575 -4.502 14.876 1.00 85.00 102 ASP A CA 1
ATOM 815 C C . ASP A 1 102 ? -6.491 -3.414 14.922 1.00 85.00 102 ASP A C 1
ATOM 817 O O . ASP A 1 102 ? -6.609 -2.422 15.648 1.00 85.00 102 ASP A O 1
ATOM 821 N N . LEU A 1 103 ? -5.449 -3.568 14.098 1.00 82.88 103 LEU A N 1
ATOM 822 C CA . LEU A 1 103 ? -4.325 -2.636 14.029 1.00 82.88 103 LEU A CA 1
ATOM 823 C C . LEU A 1 103 ? -4.702 -1.294 13.398 1.00 82.88 103 LEU A C 1
ATOM 825 O O . LEU A 1 103 ? -3.934 -0.348 13.521 1.00 82.88 103 LEU A O 1
ATOM 829 N N . MET A 1 104 ? -5.844 -1.176 12.721 1.00 79.69 104 MET A N 1
ATOM 830 C CA . MET A 1 104 ? -6.187 0.045 11.989 1.00 79.69 104 MET A CA 1
ATOM 831 C C . MET A 1 104 ? -6.950 1.090 12.798 1.00 79.69 104 MET A C 1
ATOM 833 O O . MET A 1 104 ? -7.044 2.237 12.373 1.00 79.69 104 MET A O 1
ATOM 837 N N . THR A 1 105 ? -7.457 0.718 13.969 1.00 80.38 105 THR A N 1
ATOM 838 C CA . THR A 1 105 ? -8.332 1.554 14.807 1.00 80.38 105 THR A CA 1
ATOM 839 C C . THR A 1 105 ? -7.749 2.927 15.162 1.00 80.38 105 THR A C 1
ATOM 841 O O . THR A 1 105 ? -8.487 3.900 15.263 1.00 80.38 105 THR A O 1
ATOM 844 N N . HIS A 1 106 ? -6.428 3.050 15.309 1.00 85.50 106 HIS A N 1
ATOM 845 C CA . HIS A 1 106 ? -5.772 4.329 15.616 1.00 85.50 106 HIS A CA 1
ATOM 846 C C . HIS A 1 106 ? -5.547 5.225 14.385 1.00 85.50 106 HIS A C 1
ATOM 848 O O . HIS A 1 106 ? -5.259 6.412 14.530 1.00 85.50 106 HIS A O 1
ATOM 854 N N . LEU A 1 107 ? -5.666 4.678 13.172 1.00 84.19 107 LEU A N 1
ATOM 855 C CA . LEU A 1 107 ? -5.454 5.412 11.920 1.00 84.19 107 LEU A CA 1
ATOM 856 C C . LEU A 1 107 ? -6.718 6.094 11.405 1.00 84.19 107 LEU A C 1
ATOM 858 O O . LEU A 1 107 ? -6.657 6.832 10.424 1.00 84.19 107 LEU A O 1
ATOM 862 N N . ASP A 1 108 ? -7.841 5.897 12.084 1.00 83.88 108 ASP A N 1
ATOM 863 C CA . ASP A 1 108 ? -9.163 6.381 11.709 1.00 83.88 108 ASP A CA 1
ATOM 864 C C . ASP A 1 108 ? -9.207 7.891 11.429 1.00 83.88 108 ASP A C 1
ATOM 866 O O . ASP A 1 108 ? -9.734 8.332 10.405 1.00 83.88 108 ASP A O 1
ATOM 870 N N . GLU A 1 109 ? -8.625 8.711 12.307 1.00 86.38 109 GLU A N 1
ATOM 871 C CA . GLU A 1 109 ? -8.556 10.163 12.093 1.00 86.38 109 GLU A CA 1
ATOM 872 C C . GLU A 1 109 ? -7.652 10.526 10.912 1.00 86.38 109 GLU A C 1
ATOM 874 O O . GLU A 1 109 ? -7.989 11.393 10.102 1.00 86.38 109 GLU A O 1
ATOM 879 N N . LYS A 1 110 ? -6.524 9.822 10.766 1.00 88.31 110 LYS A N 1
ATOM 880 C CA . LYS A 1 110 ? -5.573 10.033 9.670 1.00 88.31 110 LYS A CA 1
ATOM 881 C C . LYS A 1 110 ? -6.222 9.687 8.331 1.00 88.31 110 LYS A C 1
ATOM 883 O O . LYS A 1 110 ? -6.123 10.465 7.386 1.00 88.31 110 LYS A O 1
ATOM 888 N N . PHE A 1 111 ? -6.951 8.577 8.256 1.00 88.94 111 PHE A N 1
ATOM 889 C CA . PHE A 1 111 ? -7.723 8.170 7.084 1.00 88.94 111 PHE A CA 1
ATOM 890 C C . PHE A 1 111 ? -8.854 9.151 6.764 1.00 88.94 111 PHE A C 1
ATOM 892 O O . PHE A 1 111 ? -9.022 9.512 5.598 1.00 88.94 111 PHE A O 1
ATOM 899 N N . ARG A 1 112 ? -9.566 9.676 7.771 1.00 88.00 112 ARG A N 1
ATOM 900 C CA . ARG A 1 112 ? -10.568 10.736 7.561 1.00 88.00 112 ARG A CA 1
ATOM 901 C C . ARG A 1 112 ? -9.944 12.009 7.000 1.00 88.00 112 ARG A C 1
ATOM 903 O O . ARG A 1 112 ? -10.453 12.551 6.025 1.00 88.00 112 ARG A O 1
ATOM 910 N N . HIS A 1 113 ? -8.808 12.451 7.537 1.00 88.31 113 HIS A N 1
ATOM 911 C CA . HIS A 1 113 ? -8.080 13.593 6.979 1.00 88.31 113 HIS A CA 1
ATOM 912 C C . HIS A 1 113 ? -7.641 13.328 5.529 1.00 88.31 113 HIS A C 1
ATOM 914 O O . HIS A 1 113 ? -7.580 14.245 4.706 1.00 88.31 113 HIS A O 1
ATOM 920 N N . MET A 1 114 ? -7.365 12.069 5.175 1.00 87.12 114 MET A N 1
ATOM 921 C CA . MET A 1 114 ? -6.981 11.715 3.813 1.00 87.12 114 MET A CA 1
ATOM 922 C C . MET A 1 114 ? -8.114 11.887 2.786 1.00 87.12 114 MET A C 1
ATOM 924 O O . MET A 1 114 ? -7.811 12.155 1.621 1.00 87.12 114 MET A O 1
ATOM 928 N N . LEU A 1 115 ? -9.385 11.845 3.199 1.00 86.50 115 LEU A N 1
ATOM 929 C CA . LEU A 1 115 ? -10.540 12.165 2.341 1.00 86.50 115 LEU A CA 1
ATOM 930 C C . LEU A 1 115 ? -10.579 13.637 1.902 1.00 86.50 115 LEU A C 1
ATOM 932 O O . LEU A 1 115 ? -11.271 13.974 0.947 1.00 86.50 115 LEU A O 1
ATOM 936 N N . SER A 1 116 ? -9.811 14.506 2.557 1.00 87.25 116 SER A N 1
ATOM 937 C CA . SER A 1 116 ? -9.690 15.921 2.195 1.00 87.25 116 SER A CA 1
ATOM 938 C C . SER A 1 116 ? -8.557 16.195 1.192 1.00 87.25 116 SER A C 1
ATOM 940 O O . SER A 1 116 ? -8.263 17.355 0.896 1.00 87.25 116 SER A O 1
ATOM 942 N N . ASN A 1 117 ? -7.875 15.162 0.672 1.00 85.62 117 ASN A N 1
ATOM 943 C CA . ASN A 1 117 ? -6.815 15.346 -0.327 1.00 85.62 117 ASN A CA 1
ATOM 944 C C . ASN A 1 117 ? -7.383 15.807 -1.674 1.00 85.62 117 ASN A C 1
ATOM 946 O O . ASN A 1 117 ? -8.434 15.357 -2.110 1.00 85.62 117 ASN A O 1
ATOM 950 N N . ARG A 1 118 ? -6.631 16.657 -2.383 1.00 86.75 118 ARG A N 1
ATOM 951 C CA . ARG A 1 118 ? -7.005 17.115 -3.732 1.00 86.75 118 ARG A CA 1
ATOM 952 C C . ARG A 1 118 ? -6.727 16.083 -4.827 1.00 86.75 118 ARG A C 1
ATOM 954 O O . ARG A 1 118 ? -7.315 16.178 -5.898 1.00 86.7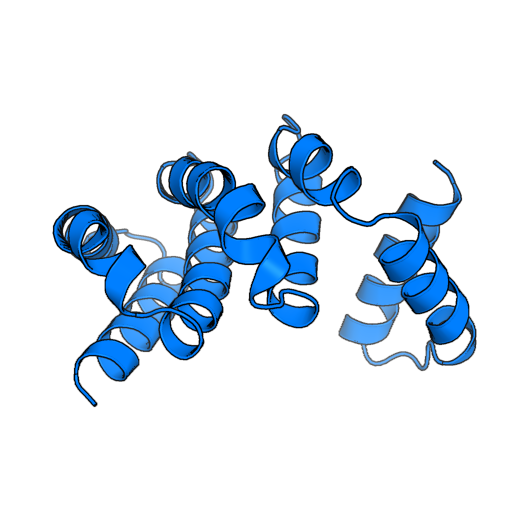5 118 ARG A O 1
ATOM 961 N N . ASP A 1 119 ? -5.818 15.137 -4.585 1.00 92.44 119 ASP A N 1
ATOM 962 C CA . ASP A 1 119 ? -5.445 14.136 -5.584 1.00 92.44 119 ASP A CA 1
ATOM 963 C C . ASP A 1 119 ? -6.525 13.045 -5.716 1.00 92.44 119 ASP A C 1
ATOM 965 O O . ASP A 1 119 ? -6.793 12.324 -4.747 1.00 92.44 119 ASP A O 1
ATOM 969 N N . PRO A 1 120 ? -7.119 12.855 -6.909 1.00 91.00 120 PRO A N 1
ATOM 970 C CA . PRO A 1 120 ? -8.181 11.873 -7.112 1.00 91.00 120 PRO A CA 1
ATOM 971 C C . PRO A 1 120 ? -7.693 10.429 -6.937 1.00 91.00 120 PRO A C 1
ATOM 973 O O . PRO A 1 120 ? -8.473 9.547 -6.580 1.00 91.00 120 PRO A O 1
ATOM 976 N N . GLY A 1 121 ? -6.403 10.163 -7.164 1.00 91.06 121 GLY A N 1
ATOM 977 C CA . GLY A 1 121 ? -5.814 8.844 -6.970 1.00 91.06 121 GLY A CA 1
ATOM 978 C C . GLY A 1 121 ? -5.746 8.443 -5.496 1.00 91.06 121 GLY A C 1
ATOM 979 O O . GLY A 1 121 ? -6.035 7.290 -5.172 1.00 91.06 121 GLY A O 1
ATOM 980 N N . VAL A 1 122 ? -5.385 9.382 -4.623 1.00 92.56 122 VAL A N 1
ATOM 981 C CA . VAL A 1 122 ? -5.407 9.232 -3.163 1.00 92.56 122 VAL A CA 1
ATOM 982 C C . VAL A 1 122 ? -6.842 9.071 -2.666 1.00 92.56 122 VAL A C 1
ATOM 984 O O . VAL A 1 122 ? -7.101 8.145 -1.899 1.00 92.56 122 VAL A O 1
ATOM 987 N N . LEU A 1 123 ? -7.773 9.906 -3.145 1.00 93.31 123 LEU A N 1
ATOM 988 C CA . LEU A 1 123 ? -9.194 9.824 -2.783 1.00 93.31 123 LEU A CA 1
ATOM 989 C C . LEU A 1 123 ? -9.810 8.471 -3.145 1.00 93.31 123 LEU A C 1
ATOM 991 O O . LEU A 1 123 ? -10.465 7.846 -2.319 1.00 93.31 123 LEU A O 1
ATOM 995 N N . CYS A 1 124 ? -9.563 7.983 -4.359 1.00 91.06 124 CYS A N 1
ATOM 996 C CA . CYS A 1 124 ? -10.060 6.680 -4.789 1.00 91.06 124 CYS A CA 1
ATOM 997 C C . CYS A 1 124 ? -9.514 5.550 -3.902 1.00 91.06 124 CYS A C 1
ATOM 999 O O . CYS A 1 124 ? -10.276 4.713 -3.427 1.00 91.06 124 CYS A O 1
ATOM 1001 N N . ALA A 1 125 ? -8.208 5.561 -3.606 1.00 92.12 125 ALA A N 1
ATOM 1002 C CA . ALA A 1 125 ? -7.598 4.535 -2.765 1.00 92.12 125 ALA A CA 1
ATOM 1003 C C . ALA A 1 125 ? -8.167 4.527 -1.337 1.00 92.12 125 ALA A C 1
ATOM 1005 O O . ALA A 1 125 ? -8.432 3.452 -0.803 1.00 92.12 125 ALA A O 1
ATOM 1006 N N . ILE A 1 126 ? -8.366 5.701 -0.726 1.00 92.62 126 ILE A N 1
ATOM 1007 C CA . ILE A 1 126 ? -8.902 5.777 0.638 1.00 92.62 126 ILE A CA 1
ATOM 1008 C C . ILE A 1 126 ? -10.389 5.417 0.684 1.00 92.62 126 ILE A C 1
ATOM 1010 O O . ILE A 1 126 ? -10.818 4.751 1.618 1.00 92.62 126 ILE A O 1
ATOM 1014 N N . LEU A 1 127 ? -11.170 5.779 -0.337 1.00 91.00 127 LEU A N 1
ATOM 1015 C CA . LEU A 1 127 ? -12.574 5.380 -0.429 1.00 91.00 127 LEU A CA 1
ATOM 1016 C C . LEU A 1 127 ? -12.724 3.862 -0.537 1.00 91.00 127 LEU A C 1
ATOM 1018 O O . LEU A 1 127 ? -13.571 3.304 0.153 1.00 91.00 127 LEU A O 1
ATOM 1022 N N . CYS A 1 128 ? -11.889 3.190 -1.339 1.00 89.50 128 CYS A N 1
ATOM 1023 C CA . CYS A 1 128 ? -11.881 1.726 -1.395 1.00 89.50 128 CYS A CA 1
ATOM 1024 C C . CYS A 1 128 ? -11.629 1.111 -0.011 1.00 89.50 128 CYS A C 1
ATOM 1026 O O . CYS A 1 128 ? -12.365 0.218 0.390 1.00 89.50 128 CYS A O 1
ATOM 1028 N N . LEU A 1 129 ? -10.666 1.655 0.742 1.00 88.69 129 LEU A N 1
ATOM 1029 C CA . LEU A 1 129 ? -10.399 1.226 2.114 1.00 88.69 129 LEU A CA 1
ATOM 1030 C C . LEU A 1 129 ? -11.618 1.422 3.025 1.00 88.69 129 LEU A C 1
ATOM 1032 O O . LEU A 1 129 ? -12.009 0.497 3.727 1.00 88.69 129 LEU A O 1
ATOM 1036 N N . PHE A 1 130 ? -12.255 2.595 2.998 1.00 87.12 130 PHE A N 1
ATOM 1037 C CA . PHE A 1 130 ? -13.451 2.862 3.809 1.00 87.12 130 PHE A CA 1
ATOM 1038 C C . PHE A 1 130 ? -14.635 1.956 3.458 1.00 87.12 130 PHE A C 1
ATOM 1040 O O . PHE A 1 130 ? -15.396 1.585 4.347 1.00 87.12 130 PHE A O 1
ATOM 1047 N N . VAL A 1 131 ? -14.805 1.594 2.186 1.00 85.00 131 VAL A N 1
ATOM 1048 C CA . VAL A 1 131 ? -15.836 0.627 1.784 1.00 85.00 131 VAL A CA 1
ATOM 1049 C C . VAL A 1 131 ? -15.573 -0.734 2.420 1.00 85.00 131 VAL A C 1
ATOM 1051 O O . VAL A 1 131 ? -16.523 -1.376 2.864 1.00 85.00 131 VAL A O 1
ATOM 1054 N N . ASP A 1 132 ? -14.311 -1.153 2.490 1.00 81.00 132 ASP A N 1
ATOM 1055 C CA . ASP A 1 132 ? -13.934 -2.410 3.134 1.00 81.00 132 ASP A CA 1
ATOM 1056 C C . ASP A 1 132 ? -14.134 -2.340 4.663 1.00 81.00 132 ASP A C 1
ATOM 1058 O O . ASP A 1 132 ? -14.548 -3.329 5.249 1.00 81.00 132 ASP A O 1
ATOM 1062 N N . PHE A 1 133 ? -13.966 -1.172 5.299 1.00 77.62 133 PHE A N 1
ATOM 1063 C CA . PHE A 1 133 ? -14.272 -0.966 6.728 1.00 77.62 133 PHE A CA 1
ATOM 1064 C C . PHE A 1 133 ? -15.756 -1.084 7.098 1.00 77.62 133 PHE A C 1
ATOM 1066 O O . PHE A 1 133 ? -16.076 -1.387 8.246 1.00 77.62 133 PHE A O 1
ATOM 1073 N N . VAL A 1 134 ? -16.656 -0.739 6.175 1.00 75.00 134 VAL A N 1
ATOM 1074 C CA . VAL A 1 134 ? -18.107 -0.689 6.434 1.00 75.00 134 VAL A CA 1
ATOM 1075 C C . VAL A 1 134 ? -18.784 -2.041 6.182 1.00 75.00 134 VAL A C 1
ATOM 1077 O O . VAL A 1 134 ? -19.898 -2.256 6.661 1.00 75.00 134 VAL A O 1
ATOM 1080 N N . LYS A 1 135 ? -18.144 -2.931 5.419 1.00 59.34 135 LYS A N 1
ATOM 1081 C CA . LYS A 1 135 ? -18.638 -4.284 5.131 1.00 59.34 135 LYS A CA 1
ATOM 1082 C C . LYS A 1 135 ? -18.296 -5.261 6.247 1.00 59.34 135 LYS A C 1
ATOM 1084 O O . LYS A 1 135 ? -19.157 -6.132 6.492 1.00 59.34 135 LYS A O 1
#

Radius of gyration: 15.26 Å; chains: 1; bounding box: 41×35×37 Å

Sequence (135 aa):
TKIKDYITRLIYCDMLGYNVEFGHIHAVKLTQSAKGLWDKRDLRSSNHLEVCSALTALCHVMNADMIPAVFNLVEEKLSHPKDLVRKKAIMVFNRLFHNAPDLMTHLDEKFRHMLSNRDPGVLCAILCLFVDFVK

pLDDT: mean 79.09, std 11.62, range [46.62, 94.31]

Secondary structure (DSSP, 8-state):
-HHHHHHHHHHHHHHTT---HHHHHHHHHHHHHTTTTHHHHHTT-S-HHHHHHHHHHHHHH--GGGHHHHHHHHHHHTT-SSHHHHHHHHHHHHHHHHH-GGGGGGGHHHHHHHTT-S-HHHHHHHHHHHHHHH-

Foldseek 3Di:
DVLVVVVLVLVVCVVVVHDSVVCVVSVVVCCVVVVQPQLVVQLPDPDLVSVLSSLVVLLPPPDPVCCVSCVVSLVVQCPPPDLSSVLSSLSNVLSVCVHPVPVCVVCVVVLVVQCVDPDVSSNVSSVVSVVVVVD

Organism: NCBI:txid94023